Protein AF-A0A843S3F4-F1 (afdb_monomer)

pLDDT: mean 79.97, std 13.27, range [50.66, 95.06]

Solvent-accessible surface area (backbone atoms only — not comparable to full-atom values): 4642 Å² total; per-residue (Å²): 133,85,83,60,88,83,49,95,48,66,64,59,51,52,51,51,23,54,56,42,28,54,44,46,74,72,66,48,82,77,90,59,92,75,99,58,58,58,62,57,48,23,43,51,27,42,75,69,63,76,47,74,87,78,72,86,67,78,77,82,82,72,81,82,82,83,83,86,133

Nearest PDB structures (foldseek):
  8xmb-assembly1_F  TM=8.448E-01  e=2.839E-01  Arabidopsis thaliana
  8uku-assembly1_F  TM=8.323E-01  e=3.238E-01  Saccharomyces cerevisiae S288C
  6xre-assembly1_F  TM=8.808E-01  e=6.249E-01  Homo sapiens
  5iy6-assembly1_F  TM=8.086E-01  e=5.479E-01  Homo sapiens
  8rbo-assembly1_K  TM=7.852E-01  e=5.851E-01  Pyrococcus furiosus DSM 3638

Structure (mmCIF, N/CA/C/O backbone):
data_AF-A0A843S3F4-F1
#
_entry.id   AF-A0A843S3F4-F1
#
loop_
_atom_site.group_PDB
_atom_site.id
_atom_site.type_symbol
_atom_site.label_atom_id
_atom_site.label_alt_id
_atom_site.label_comp_id
_atom_site.label_asym_id
_atom_site.label_entity_id
_atom_site.label_seq_id
_atom_site.pdbx_PDB_ins_code
_atom_site.Cartn_x
_atom_site.Cartn_y
_atom_site.Cartn_z
_atom_site.occupancy
_atom_site.B_iso_or_equiv
_atom_site.auth_seq_id
_atom_site.auth_comp_id
_atom_site.auth_asym_id
_atom_site.auth_atom_id
_atom_site.pdbx_PDB_model_num
ATOM 1 N N . MET A 1 1 ? 1.083 -17.231 1.739 1.00 59.56 1 MET A N 1
ATOM 2 C CA . MET A 1 1 ? 2.367 -16.578 1.405 1.00 59.56 1 MET A CA 1
ATOM 3 C C . MET A 1 1 ? 2.206 -15.999 0.013 1.00 59.56 1 MET A C 1
ATOM 5 O O . MET A 1 1 ? 1.606 -16.670 -0.812 1.00 59.56 1 MET A O 1
ATOM 9 N N . ILE A 1 2 ? 2.595 -14.744 -0.202 1.00 66.00 2 ILE A N 1
ATOM 10 C CA . ILE A 1 2 ? 2.418 -14.074 -1.495 1.00 66.00 2 ILE A CA 1
ATOM 11 C C . ILE A 1 2 ? 3.533 -14.507 -2.431 1.00 66.00 2 ILE A C 1
ATOM 13 O O . ILE A 1 2 ? 4.700 -14.406 -2.053 1.00 66.00 2 ILE A O 1
ATOM 17 N N . ASP A 1 3 ? 3.155 -14.964 -3.619 1.00 66.81 3 ASP A N 1
ATOM 18 C CA . ASP A 1 3 ? 4.100 -15.316 -4.666 1.00 66.81 3 ASP A CA 1
ATOM 19 C C . ASP A 1 3 ? 4.619 -14.038 -5.335 1.00 66.81 3 ASP A C 1
ATOM 21 O O . ASP A 1 3 ? 3.847 -13.240 -5.872 1.00 66.81 3 ASP A O 1
ATOM 25 N N . ARG A 1 4 ? 5.921 -13.788 -5.191 1.00 64.56 4 ARG A N 1
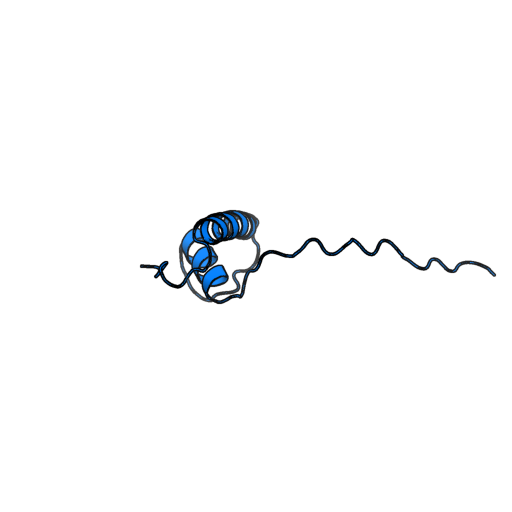ATOM 26 C CA . ARG A 1 4 ? 6.578 -12.556 -5.649 1.00 64.56 4 ARG A CA 1
ATOM 27 C C . ARG A 1 4 ? 7.304 -12.745 -6.973 1.00 64.56 4 ARG A C 1
ATOM 29 O O . ARG A 1 4 ? 7.672 -11.744 -7.579 1.00 64.56 4 ARG A O 1
ATOM 36 N N . ASP A 1 5 ? 7.457 -13.982 -7.436 1.00 67.12 5 ASP A N 1
ATOM 37 C CA . ASP A 1 5 ? 8.235 -14.295 -8.638 1.00 67.12 5 ASP A CA 1
ATOM 38 C C . ASP A 1 5 ? 7.499 -13.890 -9.927 1.00 67.12 5 ASP A C 1
ATOM 40 O O . ASP A 1 5 ? 8.111 -13.719 -10.976 1.00 67.12 5 ASP A O 1
ATOM 44 N N . CYS A 1 6 ? 6.188 -13.644 -9.841 1.00 65.06 6 CYS A N 1
ATOM 45 C CA . CYS A 1 6 ? 5.379 -13.106 -10.935 1.00 65.06 6 CYS A CA 1
ATOM 46 C C . CYS A 1 6 ? 5.375 -11.561 -10.988 1.00 65.06 6 CYS A C 1
ATOM 48 O O . CYS A 1 6 ? 4.707 -10.971 -11.841 1.00 65.06 6 CYS A O 1
ATOM 50 N N . LEU A 1 7 ? 6.068 -10.878 -10.067 1.00 71.44 7 LEU A N 1
ATOM 51 C CA . LEU A 1 7 ? 6.083 -9.417 -10.031 1.00 71.44 7 LEU A CA 1
ATOM 52 C C . LEU A 1 7 ? 7.116 -8.871 -11.026 1.00 71.44 7 LEU A C 1
ATOM 54 O O . LEU A 1 7 ? 8.303 -9.151 -10.872 1.00 71.44 7 LEU A O 1
ATOM 58 N N . PRO A 1 8 ? 6.713 -8.015 -11.983 1.00 69.25 8 PRO A N 1
ATOM 59 C CA . PRO A 1 8 ? 7.653 -7.403 -12.922 1.00 69.25 8 PRO A CA 1
ATOM 60 C C . PRO A 1 8 ? 8.675 -6.498 -12.213 1.00 69.25 8 PRO A C 1
ATOM 62 O O . PRO A 1 8 ? 9.793 -6.336 -12.693 1.00 69.25 8 PRO A O 1
ATOM 65 N N . ASN A 1 9 ? 8.312 -5.929 -11.055 1.00 84.94 9 ASN A N 1
ATOM 66 C CA . ASN A 1 9 ? 9.205 -5.138 -10.214 1.00 84.94 9 ASN A CA 1
ATOM 67 C C . ASN A 1 9 ? 8.830 -5.264 -8.725 1.00 84.94 9 ASN A C 1
ATOM 69 O O . ASN A 1 9 ? 7.813 -4.740 -8.260 1.00 84.94 9 ASN A O 1
ATOM 73 N N . ALA A 1 10 ? 9.682 -5.942 -7.951 1.00 84.94 10 ALA A N 1
ATOM 74 C CA . ALA A 1 10 ? 9.458 -6.171 -6.525 1.00 84.94 10 ALA A CA 1
ATOM 75 C C . ALA A 1 10 ? 9.509 -4.882 -5.679 1.00 84.94 10 ALA A C 1
ATOM 77 O O . ALA A 1 10 ? 8.811 -4.787 -4.668 1.00 84.94 10 ALA A O 1
ATOM 78 N N . PHE A 1 11 ? 10.295 -3.876 -6.078 1.00 88.50 11 PHE A N 1
ATOM 79 C CA . PHE A 1 11 ? 10.378 -2.609 -5.344 1.00 88.50 11 PHE A CA 1
ATOM 80 C C . PHE A 1 11 ? 9.104 -1.789 -5.512 1.00 88.50 11 PHE A C 1
ATOM 82 O O . PHE A 1 11 ? 8.541 -1.316 -4.524 1.00 88.50 11 PHE A O 1
ATOM 89 N N . GLU A 1 12 ? 8.608 -1.677 -6.743 1.00 86.88 12 GLU A N 1
ATOM 90 C CA . GLU A 1 12 ? 7.340 -0.997 -7.019 1.00 86.88 12 GLU A CA 1
ATOM 91 C C . GLU A 1 12 ? 6.180 -1.655 -6.283 1.00 86.88 12 GLU A C 1
ATOM 93 O O . GLU A 1 12 ? 5.346 -0.960 -5.703 1.00 86.88 12 GLU A O 1
ATOM 98 N N . PHE A 1 13 ? 6.170 -2.986 -6.216 1.00 88.44 13 PHE A N 1
ATOM 99 C CA . PHE A 1 13 ? 5.178 -3.722 -5.445 1.00 88.44 13 PHE A CA 1
ATOM 100 C C . PHE A 1 13 ? 5.169 -3.326 -3.961 1.00 88.44 13 PHE A C 1
ATOM 102 O O . PHE A 1 13 ? 4.101 -3.085 -3.387 1.00 88.44 13 PHE A O 1
ATOM 109 N N . VAL A 1 14 ? 6.344 -3.234 -3.330 1.00 90.69 14 VAL A N 1
ATOM 110 C CA . VAL A 1 14 ? 6.463 -2.839 -1.917 1.00 90.69 14 VAL A CA 1
ATOM 111 C C . VAL A 1 14 ? 6.029 -1.387 -1.719 1.00 90.69 14 VAL A C 1
ATOM 113 O O . VAL A 1 14 ? 5.278 -1.103 -0.783 1.00 90.69 14 VAL A O 1
ATOM 116 N N . VAL A 1 15 ? 6.440 -0.481 -2.611 1.00 91.75 15 VAL A N 1
ATOM 117 C CA . VAL A 1 15 ? 6.066 0.940 -2.551 1.00 91.75 15 VAL A CA 1
ATOM 118 C C . VAL A 1 15 ? 4.552 1.114 -2.706 1.00 91.75 15 VAL A C 1
ATOM 120 O O . VAL A 1 15 ? 3.925 1.754 -1.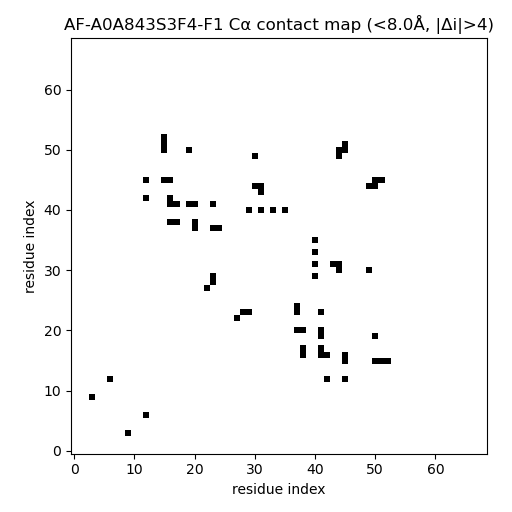859 1.00 91.75 15 VAL A O 1
ATOM 123 N N . LEU A 1 16 ? 3.940 0.497 -3.721 1.00 91.06 16 LEU A N 1
ATOM 124 C CA . LEU A 1 16 ? 2.491 0.555 -3.948 1.00 91.06 16 LEU A CA 1
ATOM 125 C C . LEU A 1 16 ? 1.704 -0.052 -2.788 1.00 91.06 16 LEU A C 1
ATOM 127 O O . LEU A 1 16 ? 0.735 0.551 -2.323 1.00 91.06 16 LEU A O 1
ATOM 1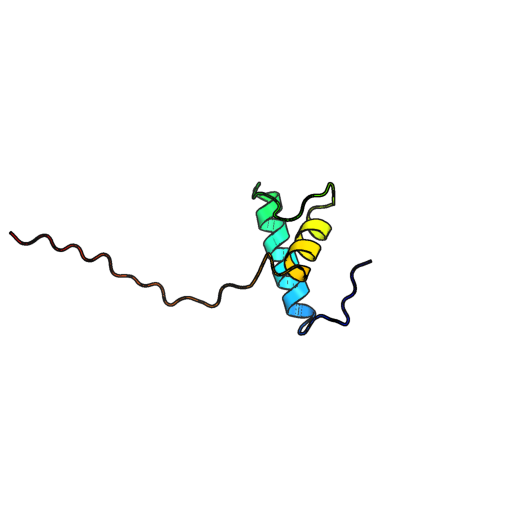31 N N . SER A 1 17 ? 2.147 -1.198 -2.270 1.00 91.44 17 SER A N 1
ATOM 132 C CA . SER A 1 17 ? 1.518 -1.830 -1.107 1.00 91.44 17 SER A CA 1
ATOM 133 C C . SER A 1 17 ? 1.581 -0.919 0.122 1.00 91.44 17 SER A C 1
ATOM 135 O O . SER A 1 17 ? 0.579 -0.744 0.811 1.00 91.44 17 SER A O 1
ATOM 137 N N . GLY A 1 18 ? 2.729 -0.286 0.382 1.00 93.44 18 GLY A N 1
ATOM 138 C CA . GLY A 1 18 ? 2.899 0.643 1.501 1.00 93.44 18 GLY A CA 1
ATOM 139 C C . GLY A 1 18 ? 2.023 1.894 1.382 1.00 93.44 18 GLY A C 1
ATOM 140 O O . GLY A 1 18 ? 1.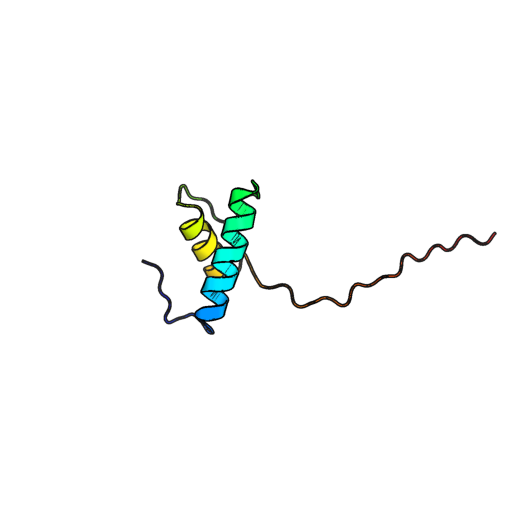382 2.296 2.356 1.00 93.44 18 GLY A O 1
ATOM 141 N N . LEU A 1 19 ? 1.940 2.484 0.186 1.00 93.62 19 LEU A N 1
ATOM 142 C CA . LEU A 1 19 ? 1.043 3.613 -0.085 1.00 93.62 19 LEU A CA 1
ATOM 143 C C . LEU A 1 19 ? -0.421 3.217 0.108 1.00 93.62 19 LEU A C 1
ATOM 145 O O . LEU A 1 19 ? -1.188 3.949 0.737 1.00 93.62 19 LEU A O 1
ATOM 149 N N . ARG A 1 20 ? -0.805 2.031 -0.366 1.00 93.62 20 ARG A N 1
ATOM 150 C CA . ARG A 1 20 ? -2.173 1.543 -0.226 1.00 93.62 20 ARG A CA 1
ATOM 151 C C . ARG A 1 20 ? -2.549 1.254 1.225 1.00 93.62 20 ARG A C 1
ATOM 153 O O . ARG A 1 20 ? -3.658 1.587 1.634 1.00 93.62 20 ARG A O 1
ATOM 160 N N . VAL A 1 21 ? -1.630 0.736 2.037 1.00 94.81 21 VAL A N 1
ATOM 161 C CA . VAL A 1 21 ? -1.859 0.594 3.485 1.00 94.81 21 VAL A CA 1
ATOM 162 C C . VAL A 1 21 ? -2.201 1.929 4.132 1.00 94.81 21 VAL A C 1
ATOM 164 O O . VAL A 1 21 ? -3.130 1.982 4.934 1.00 94.81 21 VAL A O 1
ATOM 167 N N . ARG A 1 22 ? -1.507 3.016 3.770 1.00 95.06 22 ARG A N 1
ATOM 168 C CA . ARG A 1 22 ? -1.818 4.351 4.309 1.00 95.06 22 ARG A CA 1
ATOM 169 C C . ARG A 1 22 ? -3.247 4.776 3.974 1.00 95.06 22 ARG A C 1
ATOM 171 O O . ARG A 1 22 ? -3.934 5.281 4.853 1.00 95.06 22 ARG A O 1
ATOM 178 N N . GLN A 1 23 ? -3.714 4.502 2.757 1.00 93.12 23 GLN A N 1
ATOM 179 C CA . GLN A 1 23 ? -5.098 4.781 2.356 1.00 93.12 23 GLN A CA 1
ATOM 180 C C . GLN A 1 23 ? -6.103 3.964 3.182 1.00 93.12 23 GLN A C 1
ATOM 182 O O . GLN A 1 23 ? -7.111 4.494 3.641 1.00 93.12 23 GLN A O 1
ATOM 187 N N . LEU A 1 24 ? -5.824 2.681 3.423 1.00 92.50 24 LEU A N 1
ATOM 188 C CA . LEU A 1 24 ? -6.689 1.838 4.253 1.00 92.50 24 LEU A CA 1
ATOM 189 C C . LEU A 1 24 ? -6.722 2.310 5.717 1.00 92.50 24 LEU A C 1
ATOM 191 O O . LEU A 1 24 ? -7.786 2.321 6.327 1.00 92.50 24 LEU A O 1
ATOM 195 N N . ILE A 1 25 ? -5.587 2.760 6.266 1.00 93.75 25 ILE A N 1
ATOM 196 C CA . ILE A 1 25 ? -5.520 3.374 7.607 1.00 93.75 25 ILE A CA 1
ATOM 197 C C . ILE A 1 25 ? -6.372 4.649 7.673 1.00 93.75 25 ILE A C 1
ATOM 199 O O . ILE A 1 25 ? -6.994 4.916 8.696 1.00 93.75 25 ILE A O 1
ATOM 203 N N . GLN A 1 26 ? -6.444 5.416 6.583 1.00 94.31 26 GLN A N 1
ATOM 204 C CA . GLN A 1 26 ? -7.290 6.610 6.472 1.00 94.31 26 GLN A CA 1
ATOM 205 C C . GLN A 1 26 ? -8.791 6.293 6.325 1.00 94.31 26 GLN A C 1
ATOM 207 O O . GLN A 1 26 ? -9.592 7.213 6.180 1.00 94.31 26 GLN A O 1
ATOM 212 N N . GLY A 1 27 ? -9.190 5.018 6.362 1.00 91.00 27 GLY A N 1
ATOM 213 C CA . GLY A 1 27 ? -10.588 4.600 6.249 1.00 91.00 27 GLY A CA 1
ATOM 214 C C . GLY A 1 27 ? -11.073 4.420 4.810 1.00 91.00 27 GLY A C 1
ATOM 215 O O . GLY A 1 27 ? -12.277 4.302 4.586 1.00 91.00 27 GLY A O 1
ATOM 216 N N . CYS A 1 28 ? -10.174 4.384 3.817 1.00 91.75 28 CYS A N 1
ATOM 217 C CA . CYS A 1 28 ? -10.574 4.022 2.459 1.00 91.75 28 CYS A CA 1
ATOM 218 C C . CYS A 1 28 ? -11.116 2.588 2.405 1.00 91.75 28 CYS A C 1
ATOM 220 O O . CYS A 1 28 ? -10.610 1.681 3.065 1.00 91.75 28 CYS A O 1
ATOM 222 N N . VAL A 1 29 ? -12.103 2.375 1.534 1.00 90.69 29 VAL A N 1
ATOM 223 C CA . VAL A 1 29 ? -12.764 1.078 1.378 1.00 90.69 29 VAL A CA 1
ATOM 224 C C . VAL A 1 29 ? -11.807 0.050 0.746 1.00 90.69 29 VAL A C 1
ATOM 226 O O . VAL A 1 29 ? -11.202 0.331 -0.302 1.00 90.69 29 VAL A O 1
ATOM 229 N N . PRO A 1 30 ? -11.666 -1.145 1.348 1.00 91.31 30 PRO A N 1
ATOM 230 C CA . PRO A 1 30 ? -10.995 -2.280 0.728 1.00 91.31 30 PRO A CA 1
ATOM 231 C C . PRO A 1 30 ? -11.715 -2.738 -0.547 1.00 91.31 30 PRO A C 1
ATOM 233 O O . PRO A 1 30 ? -12.933 -2.892 -0.574 1.00 91.31 30 PRO A O 1
ATOM 236 N N . ARG A 1 31 ? -10.960 -2.996 -1.612 1.00 87.38 31 ARG A N 1
ATOM 237 C CA . ARG A 1 31 ? -11.449 -3.518 -2.899 1.00 87.38 31 ARG A CA 1
ATOM 238 C C . ARG A 1 31 ? -11.411 -5.045 -2.968 1.00 87.38 31 ARG A C 1
ATOM 240 O O . ARG A 1 31 ? -11.979 -5.634 -3.894 1.00 87.38 31 ARG A O 1
ATOM 247 N N . VAL A 1 32 ? -10.702 -5.700 -2.050 1.00 83.56 32 VAL A N 1
ATOM 248 C CA . VAL A 1 32 ? -10.677 -7.163 -1.915 1.00 83.56 32 VAL A CA 1
ATOM 249 C C . VAL A 1 32 ? -11.495 -7.56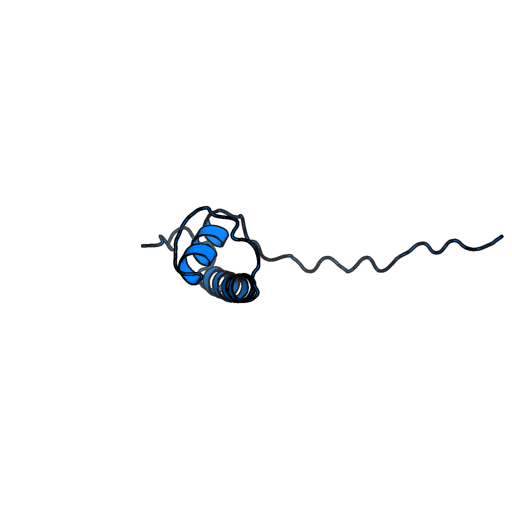2 -0.684 1.00 83.56 32 VAL A C 1
ATOM 251 O O . VAL A 1 32 ? -11.227 -7.042 0.397 1.00 83.56 32 VAL A O 1
ATOM 254 N N . PRO A 1 33 ? -12.484 -8.464 -0.829 1.00 74.94 33 PRO A N 1
ATOM 255 C CA . PRO A 1 33 ? -13.232 -8.984 0.308 1.00 74.94 33 PRO A CA 1
ATOM 256 C C . PRO A 1 33 ? -12.344 -9.904 1.159 1.00 74.94 33 PRO A C 1
ATOM 258 O O . PRO A 1 33 ? -11.707 -10.812 0.628 1.00 74.94 33 PRO A O 1
ATOM 261 N N . GLY A 1 34 ? -12.309 -9.671 2.473 1.00 74.12 34 GLY A N 1
ATOM 262 C CA . GLY A 1 34 ? -11.613 -10.523 3.441 1.00 74.12 34 GLY A CA 1
ATOM 263 C C . GLY A 1 34 ? -11.231 -9.793 4.733 1.00 74.12 34 GLY A C 1
ATOM 264 O O . GLY A 1 34 ? -10.904 -8.607 4.713 1.00 74.12 34 GLY A O 1
ATOM 265 N N . GLU A 1 35 ? -11.232 -10.511 5.860 1.00 75.25 35 GLU A N 1
ATOM 266 C CA . GLU A 1 35 ? -10.662 -10.042 7.131 1.00 75.25 35 GLU A CA 1
ATOM 267 C C . GLU A 1 35 ? -9.165 -10.361 7.170 1.00 75.25 35 GLU A C 1
ATOM 269 O O . GLU A 1 35 ? -8.704 -11.367 7.716 1.00 75.25 35 GLU A O 1
ATOM 274 N N . HIS A 1 36 ? -8.373 -9.509 6.530 1.00 82.44 36 HIS A N 1
ATOM 275 C CA . HIS A 1 36 ? -6.920 -9.593 6.577 1.00 82.44 36 HIS A CA 1
ATOM 276 C C . HIS A 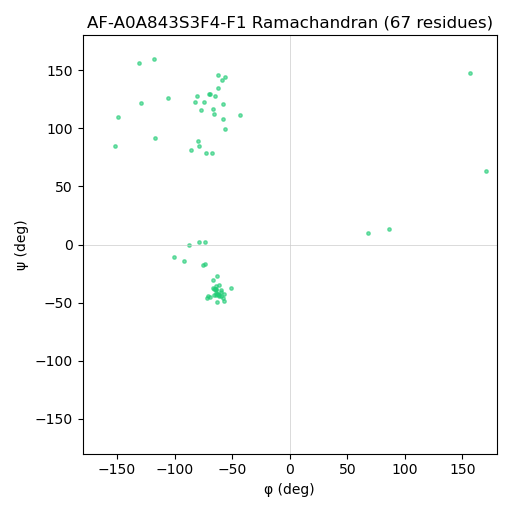1 36 ? -6.333 -8.338 7.218 1.00 82.44 36 HIS A C 1
ATOM 278 O O . HIS A 1 36 ? -6.956 -7.277 7.261 1.00 82.44 36 HIS A O 1
ATOM 284 N N . LYS A 1 37 ? -5.092 -8.443 7.708 1.00 90.12 37 LYS A N 1
ATOM 285 C CA . LYS A 1 37 ? -4.326 -7.256 8.109 1.00 90.12 37 LYS A CA 1
ATOM 286 C C . LYS A 1 37 ? -4.250 -6.300 6.917 1.00 90.12 37 LYS A C 1
ATOM 288 O O . LYS A 1 37 ? -4.050 -6.755 5.795 1.00 90.12 37 LYS A O 1
ATOM 293 N N . LEU A 1 38 ? -4.295 -4.992 7.169 1.00 91.12 38 LEU A N 1
ATOM 294 C CA . LEU A 1 38 ? -4.298 -3.964 6.116 1.00 91.12 38 LEU A CA 1
ATOM 295 C C . LEU A 1 38 ? -3.171 -4.151 5.086 1.00 91.12 38 LEU A C 1
ATOM 297 O O . LEU A 1 38 ? -3.389 -3.973 3.894 1.00 91.12 38 LEU A O 1
ATOM 301 N N . ILE A 1 39 ? -1.983 -4.572 5.536 1.00 91.31 39 ILE A N 1
ATOM 302 C CA . ILE A 1 39 ? -0.843 -4.872 4.656 1.00 91.31 39 ILE A CA 1
ATOM 303 C C . ILE A 1 39 ? -1.102 -6.042 3.707 1.00 91.31 39 ILE A C 1
ATOM 305 O O . ILE A 1 39 ? -0.727 -5.976 2.543 1.00 91.31 39 ILE A O 1
ATOM 309 N N . VAL A 1 40 ? -1.774 -7.088 4.179 1.00 91.25 40 VAL A N 1
ATOM 310 C CA . VAL A 1 40 ? -2.114 -8.260 3.370 1.00 91.25 40 VAL A CA 1
ATOM 311 C C . VAL A 1 40 ? -3.199 -7.879 2.367 1.00 91.25 40 VAL A C 1
ATOM 313 O O . VAL A 1 40 ? -3.053 -8.166 1.183 1.00 91.25 40 VAL A O 1
ATOM 316 N N . THR A 1 41 ? -4.224 -7.138 2.797 1.00 92.06 41 THR A N 1
ATOM 317 C CA . THR A 1 41 ? -5.260 -6.600 1.903 1.00 92.06 41 THR A CA 1
ATOM 318 C C . THR A 1 41 ? -4.658 -5.734 0.796 1.00 92.06 41 THR A C 1
ATOM 320 O O . THR A 1 41 ? -4.938 -5.964 -0.377 1.00 92.06 41 THR A O 1
ATOM 323 N N . ALA A 1 42 ? -3.771 -4.798 1.144 1.00 92.12 42 ALA A N 1
ATOM 324 C CA . ALA A 1 42 ? -3.085 -3.944 0.178 1.00 92.12 42 ALA A CA 1
ATOM 325 C C . ALA A 1 42 ? -2.259 -4.754 -0.832 1.00 92.12 42 ALA A C 1
ATOM 327 O O . ALA A 1 42 ? -2.339 -4.509 -2.032 1.00 92.12 42 ALA A O 1
ATOM 328 N N . GLN A 1 43 ? -1.507 -5.752 -0.369 1.00 91.31 43 GLN A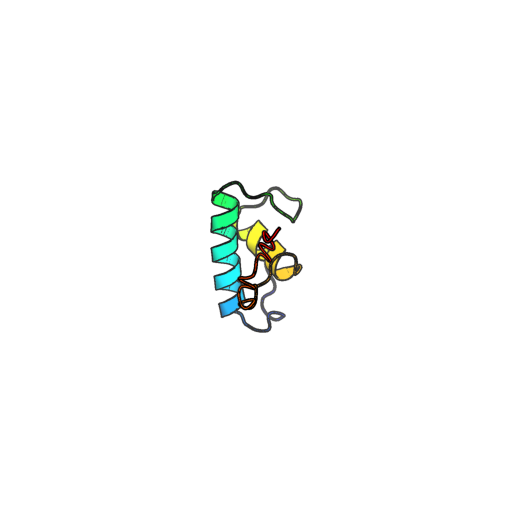 N 1
ATOM 329 C CA . GLN A 1 43 ? -0.718 -6.606 -1.253 1.00 91.31 43 GLN A CA 1
ATOM 330 C C . GLN A 1 43 ? -1.603 -7.418 -2.214 1.00 91.31 43 GLN A C 1
ATOM 332 O O . GLN A 1 43 ? -1.296 -7.504 -3.402 1.00 91.31 43 GLN A O 1
ATOM 337 N N . HIS A 1 44 ? -2.727 -7.963 -1.739 1.00 90.12 44 HIS A N 1
ATOM 338 C CA . HIS A 1 44 ? -3.702 -8.648 -2.595 1.00 90.12 44 HIS A CA 1
ATOM 339 C C . HIS A 1 44 ? -4.347 -7.709 -3.617 1.00 90.12 44 HIS A C 1
ATOM 341 O O . HIS A 1 44 ? -4.575 -8.098 -4.762 1.00 90.12 44 HIS A O 1
ATOM 347 N N . GLU A 1 45 ? -4.641 -6.471 -3.234 1.00 89.50 45 GLU A N 1
ATOM 348 C CA . GLU A 1 45 ? -5.189 -5.465 -4.143 1.00 89.50 45 GLU A CA 1
ATOM 349 C C . GLU A 1 45 ? -4.209 -5.079 -5.254 1.00 89.50 45 GLU A C 1
ATOM 351 O O . GLU A 1 45 ? -4.629 -4.911 -6.399 1.00 89.50 45 GLU A O 1
ATOM 356 N N . VAL A 1 46 ? -2.914 -4.988 -4.941 1.00 89.31 46 VAL A N 1
ATOM 357 C CA . VAL A 1 46 ? -1.871 -4.723 -5.941 1.00 89.31 46 VAL A CA 1
ATOM 358 C C . VAL A 1 46 ? -1.694 -5.930 -6.872 1.00 89.31 46 VAL A C 1
ATOM 360 O O . VAL A 1 46 ? -1.695 -5.756 -8.087 1.00 89.31 46 VAL A O 1
ATOM 363 N N . LEU A 1 47 ? -1.637 -7.160 -6.343 1.00 86.62 47 LEU A N 1
ATOM 364 C CA . LEU A 1 47 ? -1.519 -8.379 -7.168 1.00 86.62 47 LEU A CA 1
ATOM 365 C C . LEU A 1 47 ? -2.730 -8.619 -8.069 1.00 86.62 47 LEU A C 1
ATOM 367 O O . LEU A 1 47 ? -2.589 -9.113 -9.180 1.00 86.62 47 LEU A O 1
ATOM 371 N N . SER A 1 48 ? -3.926 -8.279 -7.590 1.00 86.69 48 SER A N 1
ATOM 372 C CA . SER A 1 48 ? -5.159 -8.411 -8.372 1.00 86.69 48 SER A CA 1
ATOM 373 C C . SER A 1 48 ? -5.353 -7.286 -9.393 1.00 86.69 48 SER A C 1
ATOM 375 O O . SER A 1 48 ? -6.392 -7.246 -10.048 1.00 86.69 48 SER A O 1
ATOM 377 N N . GLY A 1 49 ? -4.403 -6.349 -9.509 1.00 85.31 49 GLY A N 1
ATOM 378 C CA . GLY A 1 49 ? -4.501 -5.202 -10.416 1.00 85.31 49 GLY A CA 1
ATOM 379 C C . GLY A 1 49 ? -5.584 -4.191 -10.027 1.00 85.31 49 GLY A C 1
ATOM 380 O O . GLY A 1 49 ? -5.883 -3.276 -10.789 1.00 85.31 49 GLY A O 1
ATOM 381 N N . LYS A 1 50 ? -6.180 -4.321 -8.834 1.00 85.38 50 LYS A N 1
ATOM 382 C CA . LYS A 1 50 ? -7.207 -3.399 -8.325 1.00 85.38 50 LYS A CA 1
ATOM 383 C C . LYS A 1 50 ? -6.615 -2.079 -7.845 1.00 85.38 50 LYS A C 1
ATOM 385 O O . LYS A 1 50 ? -7.358 -1.115 -7.659 1.00 85.38 50 LYS A O 1
ATOM 390 N N . VAL A 1 51 ? -5.310 -2.029 -7.594 1.00 84.62 51 VAL A N 1
ATOM 391 C CA . VAL A 1 51 ? -4.561 -0.826 -7.223 1.00 84.62 51 VAL A CA 1
ATOM 392 C C . VAL A 1 51 ? -3.347 -0.729 -8.136 1.00 84.62 51 VAL A C 1
ATOM 394 O O . VAL A 1 51 ? -2.517 -1.631 -8.158 1.00 84.62 51 VAL A O 1
ATOM 397 N N . ALA A 1 52 ? -3.247 0.381 -8.863 1.00 83.56 52 ALA A N 1
ATOM 398 C CA . ALA A 1 52 ? -2.158 0.671 -9.783 1.00 83.56 52 ALA A CA 1
ATOM 399 C C . ALA A 1 52 ? -1.617 2.082 -9.533 1.00 83.56 52 ALA A C 1
ATOM 401 O O . ALA A 1 52 ? -2.319 2.947 -8.997 1.00 83.56 52 ALA A O 1
ATOM 402 N N . LYS A 1 53 ? -0.361 2.307 -9.926 1.00 82.38 53 LYS A N 1
ATOM 403 C CA . LYS A 1 53 ? 0.216 3.648 -9.987 1.00 82.38 53 LYS A CA 1
ATOM 404 C C . LYS A 1 53 ? -0.541 4.440 -11.054 1.00 82.38 53 LYS A C 1
ATOM 406 O O . LYS A 1 53 ? -0.683 3.971 -12.178 1.00 82.38 53 LYS A O 1
ATOM 411 N N . LEU A 1 54 ? -1.028 5.625 -10.698 1.00 81.69 54 LEU A N 1
ATOM 412 C CA . LEU A 1 54 ? -1.470 6.582 -11.704 1.00 81.69 54 LEU A CA 1
ATOM 413 C C . LEU A 1 54 ? -0.214 7.176 -12.337 1.00 81.69 54 LEU A C 1
ATOM 415 O O . LEU A 1 54 ? 0.627 7.732 -11.626 1.00 81.69 54 LEU A O 1
ATOM 419 N N . GLU A 1 55 ? -0.078 7.044 -13.653 1.00 76.69 55 GLU A N 1
ATOM 420 C CA . GLU A 1 55 ? 0.840 7.910 -14.386 1.00 76.69 55 GLU A CA 1
ATOM 421 C C . GLU A 1 55 ? 0.399 9.359 -14.153 1.00 76.69 55 GLU A C 1
ATOM 423 O O . GLU A 1 55 ? -0.813 9.593 -14.064 1.00 76.69 55 GLU A O 1
ATOM 428 N N . PRO A 1 56 ? 1.331 10.319 -14.001 1.00 66.88 56 PRO A N 1
ATOM 429 C CA . PRO A 1 56 ? 0.980 11.725 -13.894 1.00 66.88 56 PRO A CA 1
ATOM 430 C C . PRO A 1 56 ? 0.164 12.092 -15.132 1.00 66.88 56 PRO A C 1
ATOM 432 O O . PRO A 1 56 ? 0.696 12.265 -16.222 1.00 66.88 56 PRO A O 1
ATOM 435 N N . GLN A 1 57 ? -1.156 12.125 -14.985 1.00 55.09 57 GLN A N 1
ATOM 436 C CA . GLN A 1 57 ? -2.010 12.745 -15.973 1.00 55.09 57 GLN A CA 1
ATOM 437 C C . GLN A 1 57 ? -1.644 14.220 -15.876 1.00 55.09 57 GLN A C 1
ATOM 439 O O . GLN A 1 57 ? -1.793 14.806 -14.800 1.00 55.09 57 GLN A O 1
ATOM 444 N N . GLU A 1 58 ? -1.097 14.778 -16.957 1.00 57.28 58 GLU A N 1
ATOM 445 C CA . GLU A 1 58 ? -0.997 16.221 -17.139 1.00 57.28 58 GLU A CA 1
ATOM 446 C C . GLU A 1 58 ? -2.343 16.795 -16.692 1.00 57.28 58 GLU A C 1
ATOM 448 O O . GLU A 1 58 ? -3.387 16.452 -17.252 1.00 57.28 58 GLU A O 1
A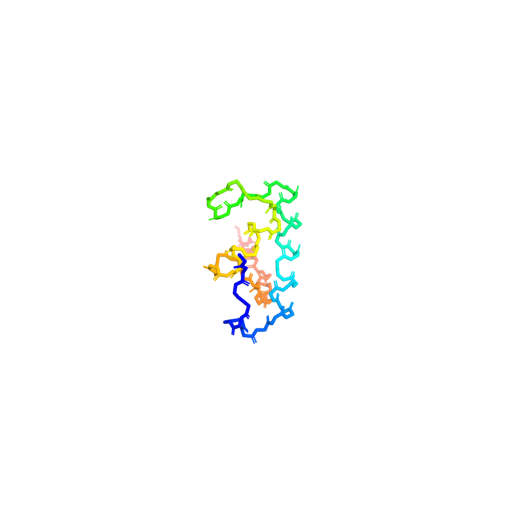TOM 453 N N . GLN A 1 59 ? -2.347 17.532 -15.582 1.00 55.72 59 GLN A N 1
ATOM 454 C CA . GLN A 1 59 ? -3.563 18.116 -15.046 1.00 55.72 59 GLN A CA 1
ATOM 455 C C . GLN A 1 59 ? -4.134 18.992 -16.156 1.00 55.72 59 GLN A C 1
ATOM 457 O O . GLN A 1 59 ? -3.564 20.035 -16.466 1.00 55.72 59 GLN A O 1
ATOM 462 N N . ALA A 1 60 ? -5.240 18.564 -16.767 1.00 52.16 60 ALA A N 1
ATOM 463 C CA . ALA A 1 60 ? -6.041 19.413 -17.629 1.00 52.16 60 ALA A CA 1
ATOM 464 C C . ALA A 1 60 ? -6.673 20.493 -16.741 1.00 52.16 60 ALA A C 1
ATOM 466 O O . ALA A 1 60 ? -7.818 20.396 -16.309 1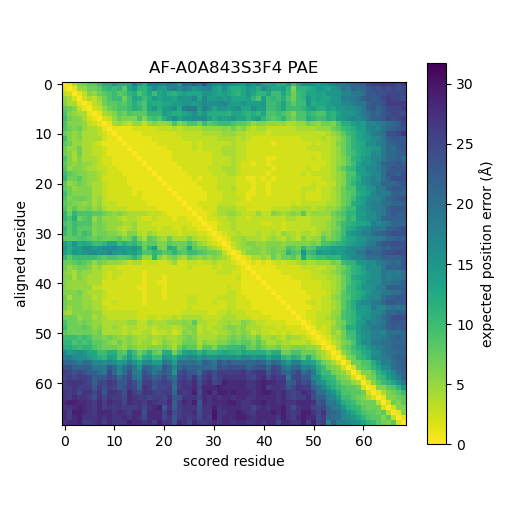.00 52.16 60 ALA A O 1
ATOM 467 N N . ALA A 1 61 ? -5.866 21.495 -16.403 1.00 57.81 61 ALA A N 1
ATOM 468 C CA . ALA A 1 61 ? -6.328 22.800 -16.003 1.00 57.81 61 ALA A CA 1
ATOM 469 C C . ALA A 1 61 ? -7.000 23.411 -17.233 1.00 57.81 61 ALA A C 1
ATOM 471 O O . ALA A 1 61 ? -6.350 23.679 -18.242 1.00 57.81 61 ALA A O 1
ATOM 472 N N . GLY A 1 62 ? -8.312 23.582 -17.159 1.00 53.94 62 GLY A N 1
ATOM 473 C CA . GLY A 1 62 ? -9.070 24.198 -18.232 1.00 53.94 62 GLY A CA 1
ATOM 474 C C . GLY A 1 62 ? -10.561 24.060 -18.013 1.00 53.94 62 GLY A C 1
ATOM 475 O O . GLY A 1 62 ? -11.234 23.428 -18.817 1.00 53.94 62 GLY A O 1
ATOM 476 N N . ASP A 1 63 ? -11.077 24.653 -16.937 1.00 59.62 63 ASP A N 1
ATOM 477 C CA . ASP A 1 63 ? -12.479 25.062 -16.918 1.00 59.62 63 ASP A CA 1
ATOM 478 C C . ASP A 1 63 ? -12.694 26.035 -18.094 1.00 59.62 63 ASP A C 1
ATOM 480 O O . ASP A 1 63 ? -12.030 27.078 -18.135 1.00 59.62 63 ASP A O 1
ATOM 484 N N . PRO A 1 64 ? -13.592 25.772 -19.062 1.00 68.56 64 PRO A N 1
ATOM 485 C CA . PRO A 1 64 ? -13.994 26.799 -20.003 1.00 68.56 64 PRO A CA 1
ATOM 486 C C . PRO A 1 64 ? -15.017 27.686 -19.290 1.00 68.56 64 PRO A C 1
ATOM 488 O O . PRO A 1 64 ? -16.224 27.483 -19.401 1.00 68.56 64 PRO A O 1
ATOM 491 N N . VAL A 1 65 ? -14.545 28.678 -18.531 1.00 68.25 65 VAL A N 1
ATOM 492 C CA . VAL A 1 65 ? -15.407 29.784 -18.097 1.00 68.25 65 VAL A CA 1
ATOM 493 C C . VAL A 1 65 ? -15.681 30.689 -19.301 1.00 68.25 65 VAL A C 1
ATOM 495 O O . VAL A 1 65 ? -15.071 31.734 -19.496 1.00 68.25 65 VAL A O 1
ATOM 498 N N . THR A 1 66 ? -16.602 30.269 -20.165 1.00 64.81 66 THR A N 1
ATOM 499 C CA . THR A 1 66 ? -17.248 31.176 -21.116 1.00 64.81 66 THR A CA 1
ATOM 500 C C . THR A 1 66 ? -18.347 31.939 -20.384 1.00 64.81 66 THR A C 1
ATOM 502 O O . THR A 1 66 ? -19.495 31.503 -20.358 1.00 64.81 66 THR A O 1
ATOM 505 N N . THR A 1 67 ? -17.985 33.083 -19.801 1.00 65.75 67 THR A N 1
ATOM 506 C CA . THR A 1 67 ? -18.927 34.161 -19.466 1.00 65.75 67 THR A CA 1
ATOM 507 C C . THR A 1 67 ? -18.528 35.385 -20.281 1.00 65.75 67 THR A C 1
ATOM 509 O O . THR A 1 67 ? -17.659 36.163 -19.892 1.00 65.75 67 THR A O 1
ATOM 512 N N . THR A 1 68 ? -19.126 35.517 -21.460 1.00 65.12 68 THR A N 1
ATOM 513 C CA . THR A 1 68 ? -19.185 36.754 -22.250 1.00 65.12 68 THR A CA 1
ATOM 514 C C . THR A 1 68 ? -20.464 36.686 -23.081 1.00 65.12 68 THR A C 1
ATOM 516 O O . THR A 1 68 ? -20.452 36.113 -24.165 1.00 65.12 68 THR A O 1
ATOM 519 N N . ASP A 1 69 ? -21.580 37.096 -22.480 1.00 50.66 69 ASP A N 1
ATOM 520 C CA . ASP A 1 69 ? -22.505 38.163 -22.920 1.00 50.66 69 ASP A CA 1
ATOM 521 C C . ASP A 1 69 ? -23.686 38.217 -21.933 1.00 50.66 69 ASP A C 1
ATOM 523 O O . ASP A 1 69 ? -24.276 37.146 -21.650 1.00 50.66 69 ASP A O 1
#

Foldseek 3Di:
DDDCPPPPDPVVLVVQLVVQLVCVVVVDDQPDDDDDDSSVSSSVCVVVVVGDDDDPDPPPPDDPPPDDD

Mean predicted aligned error: 10.07 Å

Secondary structure (DSSP, 8-state):
----TT-S-HHHHHHHHHHHHHHHHTTPPPSS-S---HHHHHHHHHHTTSS-PPP--------------

Radius of gyration: 17.36 Å; Cα contacts (8 Å, |Δi|>4): 37; chains: 1; bounding box: 33×55×31 Å

Sequence (69 aa):
MIDRDCLPNAFEFVVLSGLRVRQLIQGCVPRVPGEHKLIVTAQHEVLSGKVAKLEPQEQAAGDPVTTTD